Protein AF-A0A933J2V1-F1 (afdb_mo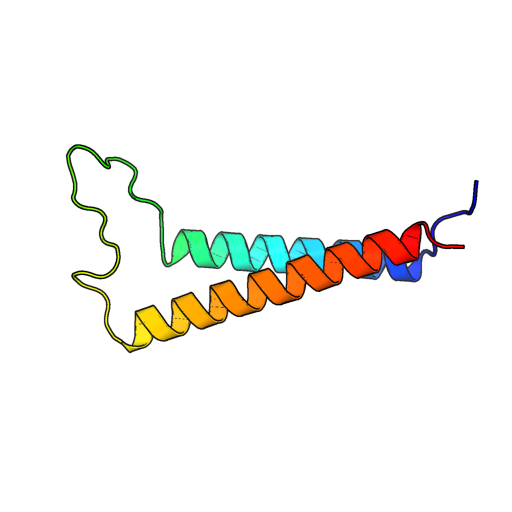nomer_lite)

Structure (mmCIF, N/CA/C/O backbone):
data_AF-A0A933J2V1-F1
#
_entry.id   AF-A0A933J2V1-F1
#
loop_
_atom_site.group_PDB
_atom_site.id
_atom_site.type_symbol
_atom_site.label_atom_id
_atom_site.label_alt_id
_atom_site.label_comp_id
_atom_site.label_asym_id
_atom_site.label_entity_id
_atom_site.label_seq_id
_atom_site.pdbx_PDB_ins_code
_atom_site.Cartn_x
_atom_site.Cartn_y
_atom_site.Cartn_z
_atom_site.occupancy
_atom_site.B_iso_or_equiv
_atom_site.auth_seq_id
_atom_site.auth_comp_id
_atom_site.auth_asym_id
_atom_site.auth_atom_id
_atom_site.pdbx_PDB_model_num
ATOM 1 N N . MET A 1 1 ? -22.901 7.033 21.740 1.00 48.81 1 MET A N 1
ATOM 2 C CA . MET A 1 1 ? -21.871 6.649 20.749 1.00 48.81 1 MET A CA 1
ATOM 3 C C . MET A 1 1 ? -20.806 5.868 21.496 1.00 48.81 1 MET A C 1
ATOM 5 O O . MET A 1 1 ? -20.485 6.281 22.602 1.00 48.81 1 MET A O 1
ATOM 9 N N . ALA A 1 2 ? -20.366 4.707 21.001 1.00 56.34 2 ALA A N 1
ATOM 10 C CA . ALA A 1 2 ? -19.273 3.987 21.656 1.00 56.34 2 ALA A CA 1
ATOM 11 C C . ALA A 1 2 ? -18.007 4.838 21.513 1.00 56.34 2 ALA A C 1
ATOM 13 O O . ALA A 1 2 ? -17.694 5.266 20.402 1.00 56.34 2 ALA A O 1
ATOM 14 N N . SER A 1 3 ? -17.347 5.157 22.624 1.00 59.94 3 SER A N 1
ATOM 15 C CA . SER A 1 3 ? -16.051 5.825 22.564 1.00 59.94 3 SER A CA 1
ATOM 16 C C . SER A 1 3 ? -15.075 4.897 21.834 1.00 59.94 3 SER A C 1
ATOM 18 O O . SER A 1 3 ? -15.015 3.718 22.189 1.00 59.94 3 SER A O 1
ATOM 20 N N . PRO A 1 4 ? -14.351 5.382 20.811 1.00 66.25 4 PRO A N 1
ATOM 21 C CA . PRO A 1 4 ? -13.410 4.559 20.064 1.00 66.25 4 PRO A CA 1
ATOM 22 C C . PRO A 1 4 ? -12.355 3.977 21.010 1.00 66.25 4 PRO A C 1
ATOM 24 O O . PRO A 1 4 ? -11.861 4.679 21.895 1.00 66.25 4 PRO A O 1
ATOM 27 N N . ASN A 1 5 ? -12.017 2.699 20.830 1.00 78.00 5 ASN A N 1
ATOM 28 C CA . ASN A 1 5 ? -10.976 2.052 21.62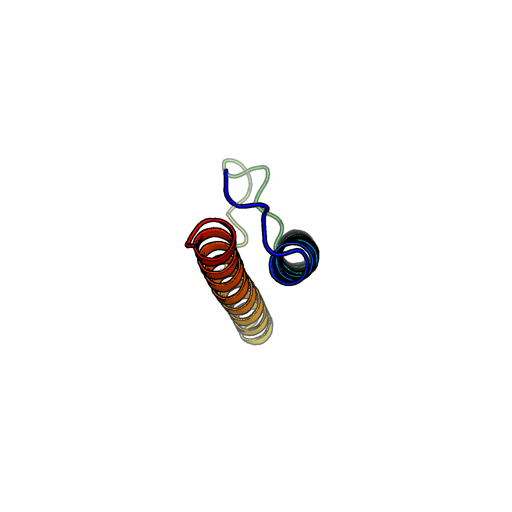2 1.00 78.00 5 ASN A CA 1
ATOM 29 C C . ASN A 1 5 ? -9.632 2.777 21.375 1.00 78.00 5 ASN A C 1
ATOM 31 O O . ASN A 1 5 ? -9.159 2.776 20.233 1.00 78.00 5 ASN A O 1
ATOM 35 N N . PRO A 1 6 ? -9.012 3.394 22.402 1.00 83.12 6 PRO A N 1
ATOM 36 C CA . PRO A 1 6 ? -7.815 4.216 22.225 1.00 83.12 6 PRO A CA 1
ATOM 37 C C . PRO A 1 6 ? -6.631 3.427 21.654 1.00 83.12 6 PRO A C 1
ATOM 39 O O . PRO A 1 6 ? -5.874 3.973 20.859 1.00 83.12 6 PRO A O 1
ATOM 42 N N . GLN A 1 7 ? -6.520 2.132 21.965 1.00 85.69 7 GLN A N 1
ATOM 43 C CA . GLN A 1 7 ? -5.456 1.273 21.432 1.00 85.69 7 GLN A CA 1
ATOM 44 C C . GLN A 1 7 ? -5.601 1.069 19.919 1.00 85.69 7 GLN A C 1
ATOM 46 O O . GLN A 1 7 ? -4.638 1.205 19.170 1.00 85.69 7 GLN A O 1
ATOM 51 N N . ILE A 1 8 ? -6.827 0.821 19.445 1.00 85.75 8 ILE A N 1
ATOM 52 C CA . ILE A 1 8 ? -7.110 0.652 18.011 1.00 85.75 8 ILE A CA 1
ATOM 53 C C . ILE A 1 8 ? -6.876 1.971 17.262 1.00 85.75 8 ILE A C 1
ATOM 55 O O . ILE A 1 8 ? -6.393 1.965 16.131 1.00 85.75 8 ILE A O 1
ATOM 59 N N . ALA A 1 9 ? -7.172 3.111 17.892 1.00 85.50 9 ALA A N 1
ATOM 60 C CA . ALA A 1 9 ? -6.898 4.424 17.316 1.00 85.50 9 ALA A CA 1
ATOM 61 C C . ALA A 1 9 ? -5.388 4.687 17.139 1.00 85.50 9 ALA A C 1
ATOM 63 O O . ALA A 1 9 ? -4.982 5.218 16.102 1.00 85.50 9 ALA A O 1
ATOM 64 N N . GLU A 1 10 ? -4.554 4.290 18.105 1.00 90.12 10 GLU A N 1
ATOM 65 C CA . GLU A 1 10 ? -3.092 4.372 17.979 1.00 90.12 10 GLU A CA 1
ATOM 66 C C . GLU A 1 10 ? -2.556 3.417 16.907 1.00 90.12 10 GLU A C 1
ATOM 68 O O . GLU A 1 10 ? -1.774 3.836 16.052 1.00 90.12 10 GLU A O 1
ATOM 73 N N . GLU A 1 11 ? -3.027 2.166 16.875 1.00 89.31 11 GLU A N 1
ATOM 74 C CA . GLU A 1 11 ? -2.653 1.209 15.826 1.00 89.31 11 GLU A CA 1
ATOM 75 C C . GLU A 1 11 ? -3.026 1.714 14.426 1.00 89.31 11 GLU A C 1
ATOM 77 O O . GLU A 1 11 ? -2.232 1.594 13.492 1.00 89.31 11 GLU A O 1
ATOM 82 N N . LEU A 1 12 ? -4.198 2.339 14.275 1.00 90.62 12 LEU A N 1
ATOM 83 C CA . LEU A 1 12 ? -4.619 2.969 13.023 1.00 90.62 12 LEU A CA 1
ATOM 84 C C . LEU A 1 12 ? -3.702 4.109 12.609 1.00 90.62 12 LEU A C 1
ATOM 86 O O . LEU A 1 12 ? -3.381 4.240 11.426 1.00 90.62 12 LEU A O 1
ATOM 90 N N . LYS A 1 13 ? -3.296 4.949 13.562 1.00 92.00 13 LYS A N 1
ATOM 91 C CA . LYS A 1 13 ? -2.379 6.054 13.292 1.00 92.00 13 LYS A CA 1
ATOM 92 C C . LYS A 1 13 ? -1.038 5.519 12.790 1.00 92.00 13 LYS A C 1
ATOM 94 O O . LYS A 1 13 ? -0.592 5.932 11.721 1.00 92.00 13 LYS A O 1
ATOM 99 N N . HIS A 1 14 ? -0.456 4.552 13.495 1.00 93.19 14 HIS A N 1
ATOM 100 C CA . HIS A 1 14 ? 0.808 3.934 13.099 1.00 93.19 14 HIS A CA 1
ATOM 101 C C . HIS A 1 14 ? 0.719 3.226 11.744 1.00 93.19 14 HIS A C 1
ATOM 103 O O . HIS A 1 14 ? 1.586 3.424 10.894 1.00 93.19 14 HIS A O 1
ATOM 109 N N . ALA A 1 15 ? -0.343 2.455 11.497 1.00 91.19 15 ALA A N 1
ATOM 110 C CA . ALA A 1 15 ? -0.528 1.766 10.222 1.00 91.19 15 ALA A CA 1
ATOM 111 C C . ALA A 1 15 ? -0.661 2.756 9.051 1.00 91.19 15 ALA A C 1
ATOM 113 O O . ALA A 1 15 ? -0.093 2.535 7.982 1.00 91.19 15 ALA A O 1
ATOM 114 N N . ARG A 1 16 ? -1.351 3.888 9.251 1.00 92.31 16 ARG A N 1
ATOM 115 C CA . ARG A 1 16 ? -1.459 4.958 8.245 1.00 92.31 16 ARG A CA 1
ATOM 116 C C . ARG A 1 16 ? -0.128 5.657 7.983 1.00 92.31 16 ARG A C 1
ATOM 118 O O . ARG A 1 16 ? 0.175 5.948 6.828 1.00 92.31 16 ARG A O 1
ATOM 125 N N . GLU A 1 17 ? 0.662 5.916 9.022 1.00 95.00 17 GLU A N 1
ATOM 126 C CA . GLU A 1 17 ? 2.009 6.482 8.879 1.00 95.00 17 GLU A CA 1
ATOM 127 C C . GLU A 1 17 ? 2.922 5.537 8.084 1.00 95.00 17 GLU A C 1
ATOM 129 O O . GLU A 1 17 ? 3.577 5.971 7.137 1.00 95.00 17 GLU A O 1
ATOM 134 N N . GLN A 1 18 ? 2.896 4.237 8.392 1.00 92.31 18 GLN A N 1
ATOM 135 C CA . GLN A 1 18 ? 3.637 3.213 7.646 1.00 92.31 18 GLN A CA 1
ATOM 136 C C . GLN A 1 18 ? 3.185 3.125 6.184 1.00 92.31 18 GLN A C 1
ATOM 138 O O . GLN A 1 18 ? 4.015 3.084 5.275 1.00 92.31 18 GLN A O 1
ATOM 143 N N . LEU A 1 19 ? 1.873 3.161 5.935 1.00 93.25 19 LEU A N 1
ATOM 144 C CA . LEU A 1 19 ? 1.324 3.173 4.581 1.00 93.25 19 LEU A CA 1
ATOM 145 C C . LEU A 1 19 ? 1.800 4.398 3.788 1.00 93.25 19 LEU A C 1
ATOM 147 O O . LEU A 1 19 ? 2.166 4.274 2.619 1.00 93.25 19 LEU A O 1
ATOM 151 N N . ALA A 1 20 ? 1.806 5.580 4.409 1.00 92.88 20 ALA A N 1
ATOM 152 C CA . ALA A 1 20 ? 2.279 6.806 3.774 1.00 92.88 20 ALA A CA 1
ATOM 153 C C . ALA A 1 20 ? 3.770 6.717 3.412 1.00 92.88 20 ALA A C 1
ATOM 155 O O . ALA A 1 20 ? 4.144 7.077 2.295 1.00 92.88 20 ALA A O 1
ATOM 156 N N . GLN A 1 21 ? 4.598 6.176 4.311 1.00 93.06 21 GLN A N 1
ATOM 157 C CA . GLN A 1 21 ? 6.026 5.961 4.064 1.00 93.06 21 GLN A CA 1
ATOM 158 C C . GLN A 1 21 ? 6.262 5.018 2.880 1.00 93.06 21 GLN A C 1
ATOM 160 O O . GLN A 1 21 ? 6.991 5.375 1.956 1.00 93.06 21 GLN A O 1
ATOM 165 N N . LEU A 1 22 ? 5.588 3.865 2.844 1.00 91.62 22 LEU A N 1
ATOM 166 C CA . LEU A 1 22 ? 5.735 2.902 1.747 1.00 91.62 22 LEU A CA 1
ATOM 167 C C . LEU A 1 22 ? 5.216 3.445 0.413 1.00 91.62 22 LEU A C 1
ATOM 169 O O . LEU A 1 22 ? 5.823 3.211 -0.633 1.00 91.62 22 LEU A O 1
ATOM 173 N N . LYS A 1 23 ? 4.118 4.212 0.420 1.00 90.38 23 LYS A N 1
ATOM 174 C CA . LYS A 1 23 ? 3.622 4.890 -0.789 1.00 90.38 23 LYS A CA 1
ATOM 175 C C . LYS A 1 23 ? 4.621 5.928 -1.296 1.00 90.38 23 LYS A C 1
ATOM 177 O O . LYS A 1 23 ? 4.852 6.002 -2.502 1.00 90.38 23 LYS A O 1
ATOM 182 N N . GLN A 1 24 ? 5.239 6.692 -0.398 1.00 91.62 24 GLN A N 1
ATOM 183 C CA . GLN A 1 24 ? 6.273 7.659 -0.758 1.00 91.62 24 GLN A CA 1
ATOM 184 C C . GLN A 1 24 ? 7.538 6.970 -1.286 1.00 91.62 24 GLN A C 1
ATOM 186 O O . GLN A 1 24 ? 8.108 7.419 -2.278 1.00 91.62 24 GLN A O 1
ATOM 191 N N . GLU A 1 25 ? 7.954 5.861 -0.677 1.00 89.50 25 GLU A N 1
ATOM 192 C CA . GLU A 1 25 ? 9.081 5.053 -1.144 1.00 89.50 25 GLU A CA 1
ATOM 193 C C . GLU A 1 25 ? 8.813 4.467 -2.535 1.00 89.50 25 GLU A C 1
ATOM 195 O O . GLU A 1 25 ? 9.642 4.607 -3.435 1.00 89.50 25 GLU A O 1
ATOM 200 N N . LYS A 1 26 ? 7.613 3.917 -2.761 1.00 87.88 26 LYS A N 1
ATOM 201 C CA . LYS A 1 26 ? 7.178 3.448 -4.081 1.00 87.88 26 LYS A CA 1
ATOM 202 C C . LYS A 1 26 ? 7.208 4.570 -5.115 1.00 87.88 26 LYS A C 1
ATOM 204 O O . LYS A 1 26 ? 7.696 4.342 -6.212 1.00 87.88 26 LYS A O 1
ATOM 209 N N . LEU A 1 27 ? 6.723 5.768 -4.787 1.00 87.44 27 LEU A N 1
ATOM 210 C CA . LEU A 1 27 ? 6.770 6.917 -5.701 1.00 87.44 27 LEU A CA 1
ATOM 211 C C . LEU A 1 27 ? 8.201 7.382 -5.986 1.00 87.44 27 LEU A C 1
ATOM 213 O O . LEU A 1 27 ? 8.493 7.804 -7.100 1.00 87.44 27 LEU A O 1
ATOM 217 N N . ARG A 1 28 ? 9.095 7.304 -4.996 1.00 86.62 28 ARG A N 1
ATOM 218 C CA . ARG A 1 28 ? 10.505 7.671 -5.153 1.00 86.62 28 ARG A CA 1
ATOM 219 C C . ARG A 1 28 ? 11.253 6.693 -6.058 1.00 86.62 28 ARG A C 1
ATOM 221 O O . ARG A 1 28 ? 12.071 7.130 -6.859 1.00 86.62 28 ARG A O 1
ATOM 228 N N . LEU A 1 29 ? 11.002 5.394 -5.902 1.00 84.69 29 LEU A N 1
ATOM 229 C CA . LEU A 1 29 ? 11.674 4.337 -6.664 1.00 84.69 29 LEU A CA 1
ATOM 230 C C . LEU A 1 29 ? 11.023 4.094 -8.033 1.00 84.69 29 LEU A C 1
ATOM 232 O O . LEU A 1 29 ? 11.712 3.786 -8.998 1.00 84.69 29 LEU A O 1
ATOM 236 N N . PHE A 1 30 ? 9.705 4.261 -8.119 1.00 83.38 30 PHE A N 1
ATOM 237 C CA . PHE A 1 30 ? 8.888 3.985 -9.301 1.00 83.38 30 PHE A CA 1
ATOM 238 C C . PHE A 1 30 ? 7.954 5.175 -9.581 1.00 83.38 30 PHE A C 1
ATOM 240 O O . PHE A 1 30 ? 6.730 5.047 -9.436 1.00 83.38 30 PHE A O 1
ATOM 247 N N . PRO A 1 31 ? 8.503 6.354 -9.935 1.00 80.62 31 PRO A N 1
ATOM 248 C CA . PRO A 1 31 ? 7.691 7.528 -10.216 1.00 80.62 31 PRO A CA 1
ATOM 249 C C . PRO A 1 31 ? 6.773 7.273 -11.421 1.00 80.62 31 PRO A C 1
ATOM 251 O O . PRO A 1 31 ? 7.185 6.614 -12.381 1.00 80.62 31 PRO A O 1
ATOM 254 N N . PRO A 1 32 ? 5.528 7.783 -11.397 1.00 77.00 32 PRO A N 1
ATOM 255 C CA . PRO A 1 32 ? 4.641 7.690 -12.545 1.00 77.00 32 PRO A CA 1
ATOM 256 C C . PRO A 1 32 ? 5.216 8.484 -13.721 1.00 77.00 32 PRO A C 1
ATOM 258 O O . PRO A 1 32 ? 5.879 9.506 -13.533 1.00 77.00 32 PRO A O 1
ATOM 261 N N . ASN A 1 33 ? 4.926 8.036 -14.940 1.00 76.38 33 ASN A N 1
ATOM 262 C CA . ASN A 1 33 ? 5.288 8.786 -16.132 1.00 76.38 33 ASN A CA 1
ATOM 263 C C . ASN A 1 33 ? 4.472 10.090 -16.197 1.00 76.38 33 ASN A C 1
ATOM 265 O O . ASN A 1 33 ? 3.250 10.062 -16.346 1.00 76.38 33 ASN A O 1
ATO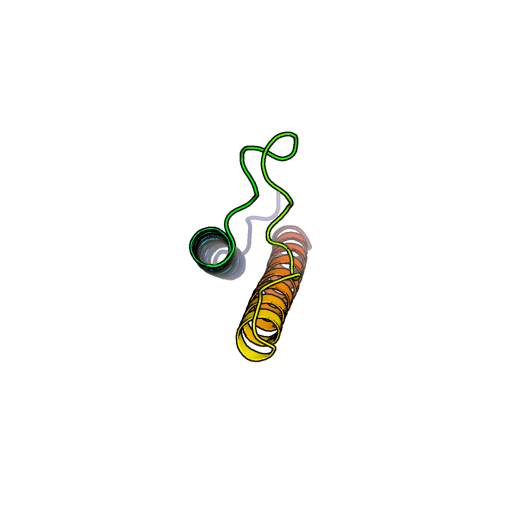M 269 N N . THR A 1 34 ? 5.144 11.236 -16.074 1.00 75.38 34 THR A N 1
ATOM 270 C CA . THR A 1 34 ? 4.514 12.566 -16.117 1.00 75.38 34 THR A CA 1
ATOM 271 C C . THR A 1 34 ? 4.163 13.012 -17.535 1.00 75.38 34 THR A C 1
ATOM 273 O O . THR A 1 34 ? 3.375 13.943 -17.698 1.00 75.38 34 THR A O 1
ATOM 276 N N . HIS A 1 35 ? 4.709 12.352 -18.559 1.00 73.88 35 HIS A N 1
ATOM 277 C CA . HIS A 1 35 ? 4.499 12.694 -19.961 1.00 73.88 35 HIS A CA 1
ATOM 278 C C . HIS A 1 35 ? 4.111 11.466 -20.806 1.00 73.88 35 HIS A C 1
ATOM 280 O O . HIS A 1 35 ? 4.834 11.093 -21.730 1.00 73.88 35 HIS A O 1
ATOM 286 N N . PRO A 1 36 ? 2.937 10.852 -20.557 1.00 68.69 36 PRO A N 1
ATOM 287 C CA . PRO A 1 36 ? 2.536 9.583 -21.180 1.00 68.69 36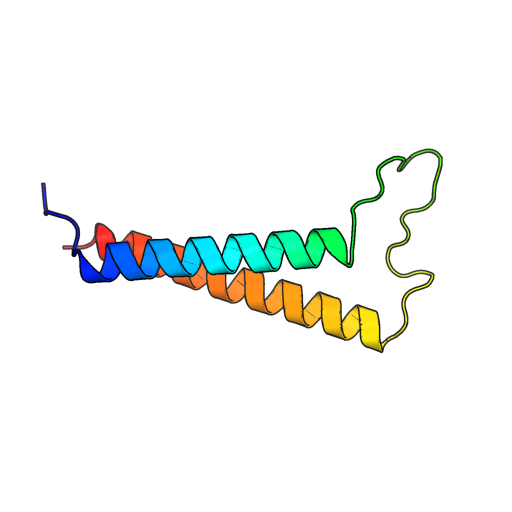 PRO A CA 1
ATOM 288 C C . PRO A 1 36 ? 2.384 9.640 -22.709 1.00 68.69 36 PRO A C 1
ATOM 290 O O . PRO A 1 36 ? 2.373 8.604 -23.365 1.00 68.69 36 PRO A O 1
ATOM 293 N N . PHE A 1 37 ? 2.254 10.839 -23.283 1.00 75.38 37 PHE A N 1
ATOM 294 C CA . PHE A 1 37 ? 2.093 11.044 -24.726 1.00 75.38 37 PHE A CA 1
ATOM 295 C C . PHE A 1 37 ? 3.407 11.326 -25.462 1.00 75.38 37 PHE A C 1
ATOM 297 O O . PHE A 1 37 ? 3.435 11.257 -26.688 1.00 75.38 37 PHE A O 1
ATOM 304 N N . THR A 1 38 ? 4.480 11.669 -24.742 1.00 72.19 38 THR A N 1
ATOM 305 C CA . THR A 1 38 ? 5.781 12.018 -25.343 1.00 72.19 38 THR A CA 1
ATOM 306 C C . THR A 1 38 ? 6.913 11.108 -24.885 1.00 72.19 38 THR A C 1
ATOM 308 O O . THR A 1 38 ? 7.914 11.002 -25.585 1.00 72.19 38 THR A O 1
ATOM 311 N N . GLU A 1 39 ? 6.760 10.426 -23.751 1.00 67.38 39 GLU A N 1
ATOM 312 C CA . GLU A 1 39 ? 7.696 9.420 -23.265 1.00 67.38 39 GLU A CA 1
ATOM 313 C C . GLU A 1 39 ? 6.959 8.085 -23.094 1.00 67.38 39 GLU A C 1
ATOM 315 O O . GLU A 1 39 ? 5.889 8.064 -22.480 1.00 67.38 39 GLU A O 1
ATOM 320 N N . PRO A 1 40 ? 7.492 6.964 -23.614 1.00 65.69 40 PRO A N 1
ATOM 321 C CA . PRO A 1 40 ? 6.933 5.654 -23.320 1.00 65.69 40 PRO A CA 1
ATOM 322 C C . PRO A 1 40 ? 6.970 5.417 -21.810 1.00 65.69 40 PRO A C 1
ATOM 324 O O . PRO A 1 40 ? 7.945 5.771 -21.140 1.00 65.69 40 PRO A O 1
ATOM 327 N N . ASP A 1 41 ? 5.898 4.827 -21.276 1.00 64.25 41 ASP A N 1
ATOM 328 C CA . ASP A 1 41 ? 5.863 4.420 -19.876 1.00 64.25 41 ASP A CA 1
ATOM 329 C C . ASP A 1 41 ? 7.081 3.532 -19.608 1.00 64.25 41 ASP A C 1
ATOM 331 O O . ASP A 1 41 ? 7.274 2.505 -20.261 1.00 64.25 41 ASP A O 1
ATOM 335 N N . LYS A 1 42 ? 7.954 3.959 -18.688 1.00 59.72 42 LYS A N 1
ATOM 336 C CA . LYS A 1 42 ? 9.173 3.209 -18.363 1.00 59.72 42 LYS A CA 1
ATOM 337 C C . LYS A 1 42 ? 8.835 1.852 -17.718 1.00 59.72 42 LYS A C 1
ATOM 339 O O . LYS A 1 42 ? 9.733 1.030 -17.546 1.00 59.72 42 LYS A O 1
ATOM 344 N N . TYR A 1 43 ? 7.562 1.579 -17.414 1.00 60.44 43 TYR A N 1
ATOM 345 C CA . TYR A 1 43 ? 7.054 0.264 -17.017 1.00 60.44 43 TYR A CA 1
ATOM 346 C C . TYR A 1 43 ? 7.316 -0.865 -18.023 1.00 60.44 43 TYR A C 1
ATOM 348 O O . TYR A 1 43 ? 7.192 -0.698 -19.231 1.00 60.44 43 TYR A O 1
ATOM 356 N N . PRO A 1 44 ? 7.599 -2.069 -17.501 1.00 61.94 44 PRO A N 1
ATOM 357 C CA . PRO A 1 44 ? 8.949 -2.587 -17.394 1.00 61.94 44 PRO A CA 1
ATOM 358 C C . PRO A 1 44 ? 9.488 -3.043 -18.763 1.00 61.94 44 PRO A C 1
ATOM 360 O O . PRO A 1 44 ? 9.668 -4.231 -19.005 1.00 61.94 44 PRO A O 1
ATOM 363 N N . GLY A 1 45 ? 9.771 -2.109 -19.670 1.00 59.09 45 GLY A N 1
ATOM 364 C CA . GLY A 1 45 ? 10.633 -2.398 -20.821 1.00 59.09 45 GLY A CA 1
ATOM 365 C C . GLY A 1 45 ? 12.122 -2.432 -20.447 1.00 59.09 45 GLY A C 1
ATOM 366 O O . GLY A 1 45 ? 12.904 -3.109 -21.105 1.00 59.09 45 GLY A O 1
ATOM 367 N N . GLY A 1 46 ? 12.512 -1.714 -19.381 1.00 67.50 46 GLY A N 1
ATOM 368 C CA . GLY A 1 46 ? 13.914 -1.508 -18.980 1.00 67.50 46 GLY A CA 1
ATOM 369 C C . GLY A 1 46 ? 14.244 -1.802 -17.514 1.00 67.50 46 GLY A C 1
ATOM 370 O O . GLY A 1 46 ? 15.337 -1.464 -17.076 1.00 67.50 46 GLY A O 1
ATOM 371 N N . TYR A 1 47 ? 13.322 -2.401 -16.757 1.00 75.94 47 TYR A N 1
ATOM 372 C CA . TYR A 1 47 ? 13.553 -2.763 -15.355 1.00 75.94 47 TYR A CA 1
ATOM 373 C C . TYR A 1 47 ? 14.239 -4.126 -15.254 1.00 75.94 47 TYR A C 1
ATOM 375 O O . TYR A 1 47 ? 13.865 -5.079 -15.941 1.00 75.94 47 TYR A O 1
ATOM 383 N N . THR A 1 48 ? 15.209 -4.237 -14.355 1.00 83.69 48 THR A N 1
ATOM 384 C CA . THR A 1 48 ? 15.820 -5.518 -14.001 1.00 83.69 48 THR A CA 1
ATOM 385 C C . THR A 1 48 ? 14.817 -6.405 -13.250 1.00 83.69 48 THR A C 1
ATOM 387 O O . THR A 1 48 ? 13.921 -5.900 -12.562 1.00 83.69 48 THR A O 1
ATOM 390 N N . PRO A 1 49 ? 14.958 -7.743 -13.313 1.00 86.19 49 PRO A N 1
ATOM 391 C CA . PRO A 1 49 ? 14.138 -8.655 -12.514 1.00 86.19 49 PRO A CA 1
ATOM 392 C C . PRO A 1 49 ? 14.130 -8.315 -11.015 1.00 86.19 49 PRO A C 1
ATOM 394 O O . PRO A 1 49 ? 13.112 -8.483 -10.346 1.00 86.19 49 PRO A O 1
ATOM 397 N N . GLN A 1 50 ? 15.246 -7.798 -10.495 1.00 86.62 50 GLN A N 1
ATOM 398 C CA . GLN A 1 50 ? 15.393 -7.363 -9.109 1.00 86.62 50 GLN A CA 1
ATOM 399 C C . GLN A 1 50 ? 14.501 -6.160 -8.785 1.00 86.62 50 GLN A C 1
ATOM 401 O O . GLN A 1 50 ? 13.815 -6.172 -7.764 1.00 86.62 50 GLN A O 1
ATOM 406 N N . GLU A 1 51 ? 14.455 -5.147 -9.652 1.00 85.69 51 GLU A N 1
ATOM 407 C CA . GLU A 1 51 ? 13.604 -3.969 -9.443 1.00 85.69 51 GLU A CA 1
ATOM 408 C C . GLU A 1 51 ? 12.117 -4.318 -9.577 1.00 85.69 51 GLU A C 1
ATOM 410 O O . GLU A 1 51 ? 11.292 -3.825 -8.807 1.00 85.69 51 GLU A O 1
ATOM 415 N N . ILE A 1 52 ? 11.766 -5.221 -10.501 1.00 85.31 52 ILE A N 1
ATOM 416 C CA . ILE A 1 52 ? 10.399 -5.755 -10.618 1.00 85.31 52 ILE A CA 1
ATOM 417 C C . ILE A 1 52 ? 10.005 -6.480 -9.326 1.00 85.31 52 ILE A C 1
ATOM 419 O O . ILE A 1 52 ? 8.914 -6.259 -8.797 1.00 85.31 52 ILE A O 1
ATOM 423 N N . HIS A 1 53 ? 10.895 -7.317 -8.788 1.00 88.56 53 HIS A N 1
ATOM 424 C CA . HIS A 1 53 ? 10.665 -8.013 -7.526 1.00 88.56 53 HIS A CA 1
ATOM 425 C C . HIS A 1 53 ? 10.491 -7.029 -6.362 1.00 88.56 53 HIS A C 1
ATOM 427 O O . HIS A 1 53 ? 9.506 -7.121 -5.632 1.00 88.56 53 HIS A O 1
ATOM 433 N N . GLN A 1 54 ? 11.380 -6.042 -6.231 1.00 88.81 54 GLN A N 1
ATOM 434 C CA . GLN A 1 54 ? 11.298 -5.012 -5.194 1.00 88.81 54 GLN A CA 1
ATOM 435 C C . GLN A 1 54 ? 9.987 -4.220 -5.279 1.00 88.81 54 GLN A C 1
ATOM 437 O O . GLN A 1 54 ? 9.318 -4.005 -4.268 1.00 88.81 54 GLN A O 1
ATOM 442 N N . ARG A 1 55 ? 9.570 -3.833 -6.489 1.00 87.19 55 ARG A N 1
ATOM 443 C CA . ARG A 1 55 ? 8.283 -3.174 -6.722 1.00 87.19 55 ARG A CA 1
ATOM 444 C C . ARG A 1 55 ? 7.119 -4.036 -6.251 1.00 87.19 55 ARG A C 1
ATOM 446 O O . ARG A 1 55 ? 6.231 -3.538 -5.566 1.00 87.19 55 ARG A O 1
ATOM 453 N N . ASN A 1 56 ? 7.107 -5.311 -6.631 1.00 89.75 56 ASN A N 1
ATOM 454 C CA . ASN A 1 56 ? 6.031 -6.232 -6.276 1.00 89.75 56 ASN A CA 1
ATOM 455 C C . ASN A 1 56 ? 5.979 -6.460 -4.761 1.00 89.75 56 ASN A C 1
ATOM 457 O O . ASN A 1 56 ? 4.893 -6.489 -4.192 1.00 89.75 56 ASN A O 1
ATOM 461 N N . GLN A 1 57 ? 7.135 -6.532 -4.095 1.00 91.75 57 GLN A N 1
ATOM 462 C CA . GLN A 1 57 ? 7.207 -6.584 -2.636 1.00 91.75 57 GLN A CA 1
ATOM 463 C C . GLN A 1 57 ? 6.640 -5.319 -1.984 1.00 91.75 57 GLN A C 1
ATOM 465 O O . GLN A 1 57 ? 5.874 -5.432 -1.032 1.00 91.75 57 GLN A O 1
ATOM 470 N N . LEU A 1 58 ? 6.971 -4.126 -2.492 1.00 90.62 58 LEU A N 1
ATOM 471 C CA . LEU A 1 58 ? 6.414 -2.866 -1.985 1.00 90.62 58 LEU A CA 1
ATOM 472 C C . LEU A 1 58 ? 4.900 -2.783 -2.198 1.00 90.62 58 LEU A C 1
ATOM 474 O O . LEU A 1 58 ? 4.177 -2.369 -1.299 1.00 90.62 58 LEU A O 1
ATOM 478 N N . VAL A 1 59 ? 4.408 -3.197 -3.369 1.00 90.94 59 VAL A N 1
ATOM 479 C CA . VAL A 1 59 ? 2.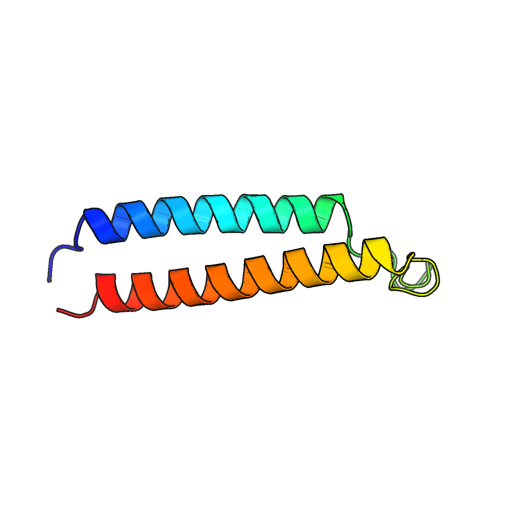966 -3.252 -3.661 1.00 90.94 59 VAL A CA 1
ATOM 480 C C . VAL A 1 59 ? 2.264 -4.213 -2.708 1.00 90.94 59 VAL A C 1
ATOM 482 O O . VAL A 1 59 ? 1.292 -3.821 -2.076 1.00 90.94 59 VAL A O 1
ATOM 485 N N . SER A 1 60 ? 2.804 -5.418 -2.533 1.00 93.94 60 SER A N 1
ATOM 486 C CA . SER A 1 60 ? 2.247 -6.417 -1.620 1.00 93.94 60 SER A CA 1
ATOM 487 C C . SER A 1 60 ? 2.203 -5.922 -0.168 1.00 93.94 60 SER A C 1
ATOM 489 O O . SER A 1 60 ? 1.196 -6.091 0.513 1.00 93.94 60 SER A O 1
ATOM 491 N N . GLN A 1 61 ? 3.256 -5.247 0.308 1.00 92.19 61 GLN A N 1
ATOM 492 C CA . GLN A 1 61 ? 3.278 -4.657 1.653 1.00 92.19 61 GLN A CA 1
ATOM 493 C C . GLN A 1 61 ? 2.242 -3.539 1.826 1.00 92.19 61 GLN A C 1
ATOM 495 O O . GLN A 1 61 ? 1.603 -3.455 2.875 1.00 92.19 61 GLN A O 1
ATOM 500 N N . ILE A 1 62 ? 2.061 -2.698 0.802 1.00 92.75 62 ILE A N 1
ATOM 501 C CA . ILE A 1 62 ? 1.033 -1.650 0.784 1.00 92.75 62 ILE A CA 1
ATOM 502 C C . ILE A 1 62 ? -0.361 -2.276 0.884 1.00 92.75 62 ILE A C 1
ATOM 504 O O . ILE A 1 62 ? -1.132 -1.860 1.742 1.00 92.75 62 ILE A O 1
ATOM 508 N N . GLU A 1 63 ? -0.660 -3.295 0.076 1.00 93.88 63 GLU A N 1
ATOM 509 C CA . GLU A 1 63 ? -1.963 -3.978 0.077 1.00 93.88 63 GLU A CA 1
ATOM 510 C C . GLU A 1 63 ? -2.276 -4.612 1.441 1.00 93.88 63 GLU A C 1
ATOM 512 O O . GLU A 1 63 ? -3.369 -4.433 1.977 1.00 93.88 63 GLU A O 1
ATOM 517 N N . ILE A 1 64 ? -1.298 -5.291 2.052 1.00 94.81 64 ILE A N 1
ATOM 518 C CA . ILE A 1 64 ? -1.449 -5.886 3.390 1.00 94.81 64 ILE A CA 1
ATOM 519 C C . ILE A 1 64 ? -1.740 -4.806 4.444 1.00 94.81 64 ILE A C 1
ATOM 521 O O . ILE A 1 64 ? -2.589 -4.996 5.318 1.00 94.81 64 ILE A O 1
ATOM 525 N N . LEU A 1 65 ? -1.047 -3.665 4.383 1.00 92.19 65 LEU A N 1
ATOM 526 C CA . LEU A 1 65 ? -1.281 -2.556 5.311 1.00 92.19 65 LEU A CA 1
ATOM 527 C C . LEU A 1 65 ? -2.634 -1.880 5.091 1.00 92.19 65 LEU A C 1
ATOM 529 O O . LEU A 1 65 ? -3.274 -1.501 6.069 1.00 92.19 65 LEU A O 1
ATOM 533 N N . GLU A 1 66 ? -3.090 -1.753 3.846 1.00 93.06 66 GLU A N 1
ATOM 534 C CA . GLU A 1 66 ? -4.422 -1.229 3.524 1.00 93.06 66 GLU A CA 1
ATOM 535 C C . GLU A 1 66 ? -5.519 -2.123 4.105 1.00 93.06 66 GLU A C 1
ATOM 537 O O . GLU A 1 66 ? -6.381 -1.620 4.827 1.00 93.06 66 GLU A O 1
ATOM 542 N N . GLN A 1 67 ? -5.417 -3.442 3.915 1.00 93.75 67 GLN A N 1
ATOM 543 C CA . GLN A 1 67 ? -6.336 -4.409 4.527 1.00 93.75 67 GLN A CA 1
ATOM 544 C C . GLN A 1 67 ? -6.313 -4.333 6.057 1.00 93.75 67 GLN A C 1
ATOM 546 O O . GLN A 1 67 ? -7.356 -4.366 6.708 1.00 93.75 67 GLN A O 1
ATOM 551 N N . ARG A 1 68 ? -5.126 -4.191 6.664 1.00 90.19 68 ARG A N 1
ATOM 552 C CA . ARG A 1 68 ? -5.008 -4.042 8.120 1.00 90.19 68 ARG A CA 1
ATOM 553 C C . ARG A 1 68 ? -5.681 -2.763 8.618 1.00 90.19 68 ARG A C 1
ATOM 555 O O . ARG A 1 68 ? -6.330 -2.800 9.660 1.00 90.19 68 ARG A O 1
ATOM 562 N N . ILE A 1 69 ? -5.521 -1.646 7.909 1.00 91.81 69 ILE A N 1
ATOM 563 C CA . ILE A 1 69 ? -6.179 -0.379 8.253 1.00 91.81 69 ILE A CA 1
ATOM 564 C C . ILE A 1 69 ? -7.694 -0.536 8.169 1.00 91.81 69 ILE A C 1
ATOM 566 O O . ILE A 1 69 ? -8.373 -0.134 9.108 1.00 91.81 69 ILE A O 1
ATOM 570 N N . GLU A 1 70 ? -8.209 -1.142 7.101 1.00 91.62 70 GLU A N 1
ATOM 571 C CA . GLU A 1 70 ? -9.642 -1.397 6.929 1.00 91.62 70 GLU A CA 1
ATOM 572 C C . GLU A 1 70 ? -10.201 -2.217 8.102 1.00 91.62 70 GLU A C 1
ATOM 574 O O . GLU A 1 70 ? -11.099 -1.757 8.806 1.00 91.62 70 GLU A O 1
ATOM 579 N N . HIS A 1 71 ? -9.571 -3.348 8.427 1.00 90.88 71 HIS A N 1
ATOM 580 C CA . HIS A 1 71 ? -9.950 -4.175 9.578 1.00 90.88 71 HIS A CA 1
ATOM 581 C C . HIS A 1 71 ? -9.884 -3.413 10.913 1.00 90.88 71 HIS A C 1
ATOM 583 O O . HIS A 1 71 ? -10.759 -3.551 11.770 1.00 90.88 71 HIS A O 1
ATOM 589 N N . LEU A 1 72 ? -8.845 -2.603 11.134 1.00 88.69 72 LEU A N 1
ATOM 590 C CA . LEU A 1 72 ? -8.735 -1.798 12.351 1.00 88.69 72 LEU A CA 1
ATOM 591 C C . LEU A 1 72 ? -9.821 -0.710 12.408 1.00 88.69 72 LEU A C 1
ATOM 593 O O . LEU A 1 72 ? -10.335 -0.426 13.489 1.00 88.69 72 LEU A O 1
ATOM 597 N N . GLN A 1 73 ? -10.209 -0.125 11.270 1.00 88.06 73 GLN A N 1
ATOM 598 C CA . GLN A 1 73 ? -11.317 0.828 11.192 1.00 88.06 73 GLN A CA 1
ATOM 599 C C . GLN A 1 73 ? -12.647 0.150 11.523 1.00 88.06 73 GLN A C 1
ATOM 601 O O . GLN A 1 73 ? -13.409 0.686 12.324 1.00 88.06 73 GLN A O 1
ATOM 606 N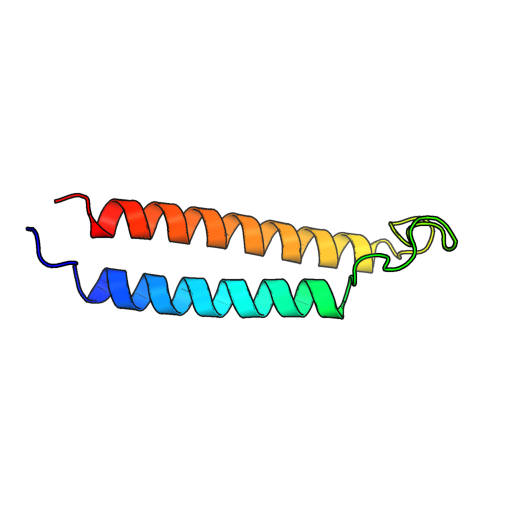 N . GLU A 1 74 ? -12.904 -1.043 10.987 1.00 88.06 74 GLU A N 1
ATOM 607 C CA . GLU A 1 74 ? -14.098 -1.828 11.319 1.00 88.06 74 GLU A CA 1
ATOM 608 C C . GLU A 1 74 ? -14.177 -2.140 12.816 1.00 88.06 74 GLU A C 1
ATOM 610 O O . GLU A 1 74 ? -15.235 -1.982 13.428 1.00 88.06 74 GLU A O 1
ATOM 615 N N . ARG A 1 75 ? -13.052 -2.518 13.437 1.00 84.06 75 ARG A N 1
ATOM 616 C CA . ARG A 1 75 ? -12.974 -2.796 14.882 1.00 84.06 75 ARG A CA 1
ATOM 617 C C . ARG A 1 75 ? -13.059 -1.547 15.756 1.00 84.06 75 ARG A C 1
ATOM 619 O O . ARG A 1 75 ? -13.442 -1.657 16.914 1.00 84.06 75 ARG A O 1
ATOM 626 N N . LEU A 1 76 ? -12.712 -0.369 15.234 1.00 81.31 76 LEU A N 1
ATOM 627 C CA . LEU A 1 76 ? -12.853 0.893 15.964 1.00 81.31 76 LEU A CA 1
ATOM 628 C C . LEU A 1 76 ? -14.331 1.251 16.195 1.00 81.31 76 LEU A C 1
ATOM 630 O O . LEU A 1 76 ? -14.658 1.882 17.201 1.00 81.31 76 LEU A O 1
ATOM 634 N N . TYR A 1 77 ? -15.207 0.855 15.264 1.00 70.50 77 TYR A N 1
ATOM 635 C CA . TYR A 1 77 ? -16.640 1.165 15.285 1.00 70.50 77 TYR A CA 1
ATOM 636 C C . TYR A 1 77 ? -17.540 -0.043 15.590 1.00 70.50 77 TYR A C 1
ATOM 638 O O . TYR A 1 77 ? -18.700 0.155 15.963 1.00 70.50 77 TYR A O 1
ATOM 646 N N . SER A 1 78 ? -17.030 -1.272 15.476 1.00 69.31 78 SER A N 1
ATOM 647 C CA . SER A 1 78 ? -17.710 -2.475 15.962 1.00 69.31 78 SER A CA 1
ATOM 648 C C . SER A 1 78 ? -17.615 -2.537 17.484 1.00 69.31 78 SER A C 1
ATOM 650 O O . SER A 1 78 ? -16.523 -2.599 18.044 1.00 69.31 78 SER A O 1
ATOM 652 N N . LYS A 1 79 ? -18.778 -2.455 18.134 1.00 55.03 79 LYS A N 1
ATOM 653 C CA . LYS A 1 79 ? -18.961 -2.576 19.586 1.00 55.03 79 LYS A CA 1
ATOM 654 C C . LYS A 1 79 ? -18.608 -3.962 20.106 1.00 55.03 79 LYS A C 1
ATOM 656 O O . LYS A 1 79 ? -19.035 -4.939 19.455 1.00 55.03 79 LYS A O 1
#

Radius of gyration: 17.32 Å; chains: 1; bounding box: 38×21×48 Å

pLDDT: mean 82.54, std 11.59, range [48.81, 95.0]

Secondary structure (DSSP, 8-state):
-PPPPHHHHHHHHHHHHHHHHHHHHHHHHS---S-TTTS---TTTS--HHHHHHHHHHHHHHHHHHHHHHHHHHHHH--

Sequence (79 aa):
MASPNPQIAEELKHAREQLAQLKQEKLRLFPPNTHPFTEPDKYPGGYTPQEIHQRNQLVSQIEILEQRIEHLQERLYSK

Foldseek 3Di:
DPQFDVVLVVVLVVLVVVLVVLVVVLCVLQPFDPCVPPDPTVPPPPDDPVSVVVNVVSVVSNVVSVVVSVVSVVNRPDD